Protein AF-A0A0F0HMU0-F1 (afdb_monomer_lite)

Sequence (79 aa):
MTDLAQFADRVRGSLLGGAVGDALGWPIEFLRLDHIRDRFGPHGLAGFPADRAVEVTDDTQMTLFTDHTKSRCPRWPLP

Secondary structure (DSSP, 8-state):
-HHHHHHHHHHHHHHHHHHHHHHHHGGGTT--HHHHHHHH-TT---S--TTS-----HHHHHHHHHHHHHHH-TTPPP-

Structure (mmCIF, N/CA/C/O backbone):
data_AF-A0A0F0HMU0-F1
#
_entry.id   AF-A0A0F0HMU0-F1
#
loop_
_atom_site.group_PDB
_atom_site.id
_atom_site.type_symbol
_atom_site.label_atom_id
_atom_site.label_alt_id
_atom_site.label_comp_id
_atom_site.label_asym_id
_atom_site.label_entity_id
_atom_site.label_seq_id
_atom_site.pdbx_PDB_ins_code
_atom_site.Cartn_x
_atom_site.Cartn_y
_atom_site.Cartn_z
_atom_site.occupancy
_atom_site.B_iso_or_equiv
_atom_site.auth_seq_id
_atom_site.auth_comp_id
_atom_site.auth_asym_id
_atom_site.auth_atom_id
_atom_site.pdbx_PDB_model_num
ATOM 1 N N . MET A 1 1 ? 9.779 -12.670 -28.317 1.00 57.94 1 MET A N 1
ATOM 2 C CA . MET A 1 1 ? 9.068 -11.383 -28.119 1.00 57.94 1 MET A CA 1
ATOM 3 C C . MET A 1 1 ? 8.140 -11.363 -26.893 1.00 57.94 1 MET A C 1
ATOM 5 O O . MET A 1 1 ? 7.657 -10.294 -26.562 1.00 57.94 1 MET A O 1
ATOM 9 N N . THR A 1 2 ? 7.925 -12.478 -26.181 1.00 73.62 2 THR A N 1
ATOM 10 C CA . THR A 1 2 ? 6.983 -12.578 -25.040 1.00 73.62 2 THR A CA 1
ATOM 11 C C . THR A 1 2 ? 7.546 -12.090 -23.694 1.00 73.62 2 THR A C 1
ATOM 13 O O . THR A 1 2 ? 6.794 -11.645 -22.836 1.00 73.62 2 THR A O 1
ATOM 16 N N . ASP A 1 3 ? 8.866 -12.139 -23.514 1.00 84.56 3 ASP A N 1
ATOM 17 C CA . ASP A 1 3 ? 9.522 -11.964 -22.209 1.00 84.56 3 ASP A CA 1
ATOM 18 C C . ASP A 1 3 ? 9.472 -10.520 -21.672 1.00 84.56 3 ASP A C 1
ATOM 20 O O . ASP A 1 3 ? 9.052 -10.276 -20.545 1.00 84.56 3 ASP A O 1
ATOM 24 N N . LEU A 1 4 ? 9.777 -9.527 -22.517 1.00 88.56 4 LEU A N 1
ATOM 25 C CA . LEU A 1 4 ? 9.708 -8.108 -22.136 1.00 88.56 4 LEU A CA 1
ATOM 26 C C . LEU A 1 4 ? 8.281 -7.643 -21.824 1.00 88.56 4 LEU A C 1
ATOM 28 O O . LEU A 1 4 ? 8.082 -6.852 -20.905 1.00 88.56 4 LEU A O 1
ATOM 32 N N . ALA A 1 5 ? 7.291 -8.137 -22.572 1.00 90.56 5 ALA A N 1
ATOM 33 C CA . ALA A 1 5 ? 5.887 -7.827 -22.317 1.00 90.56 5 ALA A CA 1
ATOM 34 C C . ALA A 1 5 ? 5.440 -8.416 -20.972 1.00 90.56 5 ALA A C 1
ATOM 36 O O . ALA A 1 5 ? 4.884 -7.704 -20.140 1.00 90.56 5 ALA A O 1
ATOM 37 N N . GLN A 1 6 ? 5.785 -9.680 -20.711 1.00 92.94 6 GLN A N 1
ATOM 38 C CA . GLN A 1 6 ? 5.466 -10.337 -19.448 1.00 92.94 6 GLN A CA 1
ATOM 39 C C . GLN A 1 6 ? 6.177 -9.686 -18.252 1.00 92.94 6 GLN A C 1
ATOM 41 O O . GLN A 1 6 ? 5.594 -9.562 -17.175 1.00 92.94 6 GLN A O 1
ATOM 46 N N . PHE A 1 7 ? 7.423 -9.241 -18.427 1.00 93.25 7 PHE A N 1
ATOM 47 C CA . PHE A 1 7 ? 8.143 -8.478 -17.412 1.00 93.25 7 PHE A CA 1
ATOM 48 C C . PHE A 1 7 ? 7.465 -7.132 -17.124 1.00 93.25 7 PHE A C 1
ATOM 50 O O . PHE A 1 7 ? 7.213 -6.813 -15.962 1.00 93.25 7 PHE A O 1
ATOM 57 N N . ALA A 1 8 ? 7.109 -6.372 -18.163 1.00 92.25 8 ALA A N 1
ATOM 58 C CA . ALA A 1 8 ? 6.416 -5.095 -18.011 1.00 92.25 8 ALA A CA 1
ATOM 59 C C . ALA A 1 8 ? 5.065 -5.250 -17.295 1.00 92.25 8 ALA A C 1
ATOM 61 O O . ALA A 1 8 ? 4.722 -4.428 -16.446 1.00 92.25 8 ALA A O 1
ATOM 62 N N . ASP A 1 9 ? 4.324 -6.319 -17.581 1.00 95.25 9 ASP A N 1
ATOM 63 C CA . ASP A 1 9 ? 3.048 -6.597 -16.919 1.00 95.25 9 ASP A CA 1
ATOM 64 C C . ASP A 1 9 ? 3.225 -6.927 -15.435 1.00 95.25 9 ASP A C 1
ATOM 66 O O . ASP A 1 9 ? 2.441 -6.462 -14.609 1.00 95.25 9 ASP A O 1
ATOM 70 N N . ARG A 1 10 ? 4.294 -7.645 -15.065 1.00 94.38 10 ARG A N 1
ATOM 71 C CA . ARG A 1 10 ? 4.631 -7.878 -13.651 1.00 94.38 10 ARG A CA 1
ATOM 72 C C . ARG A 1 10 ? 4.979 -6.580 -12.931 1.00 94.38 10 ARG A C 1
ATOM 74 O O . ARG A 1 10 ? 4.480 -6.361 -11.836 1.00 94.38 10 ARG A O 1
ATOM 81 N N . VAL A 1 11 ? 5.781 -5.706 -13.544 1.00 93.50 11 VAL A N 1
ATOM 82 C CA . VAL A 1 11 ? 6.134 -4.402 -12.953 1.00 93.50 11 VAL A CA 1
ATOM 83 C C . VAL A 1 11 ? 4.883 -3.549 -12.735 1.00 93.50 11 VAL A C 1
ATOM 85 O O . VAL A 1 11 ? 4.674 -3.032 -11.639 1.00 93.50 11 VAL A O 1
ATOM 88 N N . ARG A 1 12 ? 4.005 -3.454 -13.741 1.00 93.25 12 ARG A N 1
ATOM 89 C CA . ARG A 1 12 ? 2.727 -2.733 -13.623 1.00 93.25 12 ARG A CA 1
ATOM 90 C C . ARG A 1 12 ? 1.827 -3.337 -12.552 1.00 93.25 12 ARG A C 1
ATOM 92 O O . ARG A 1 12 ? 1.254 -2.594 -11.764 1.00 93.25 12 ARG A O 1
ATOM 99 N N . GLY A 1 13 ? 1.723 -4.665 -12.511 1.00 94.38 13 GLY A N 1
ATOM 100 C CA . GLY A 1 13 ? 0.943 -5.383 -11.507 1.00 94.38 13 GLY A CA 1
ATOM 101 C C . GLY A 1 13 ? 1.438 -5.113 -10.088 1.00 94.38 13 GLY A C 1
ATOM 102 O O . GLY A 1 13 ? 0.623 -4.867 -9.205 1.00 94.38 13 GLY A O 1
ATOM 103 N N . SER A 1 14 ? 2.756 -5.078 -9.879 1.00 93.75 14 SER A N 1
ATOM 104 C CA . SER A 1 14 ? 3.350 -4.748 -8.580 1.00 93.75 14 SER A CA 1
ATOM 105 C C . SER A 1 14 ? 3.077 -3.304 -8.160 1.00 93.75 14 SER A C 1
ATOM 107 O O . SER A 1 14 ? 2.701 -3.076 -7.015 1.00 93.75 14 SER A O 1
ATOM 109 N N . LEU A 1 15 ? 3.216 -2.335 -9.072 1.00 92.88 15 LEU A N 1
ATOM 110 C CA . LEU A 1 15 ? 2.927 -0.926 -8.775 1.00 92.88 15 LEU A CA 1
ATOM 111 C C . LEU A 1 15 ? 1.439 -0.705 -8.468 1.00 92.88 15 LEU A C 1
ATOM 113 O O . LEU A 1 15 ? 1.100 -0.033 -7.498 1.00 92.88 15 LEU A O 1
ATOM 117 N N . LEU A 1 16 ? 0.550 -1.311 -9.260 1.00 93.12 16 LEU A N 1
ATOM 118 C CA . LEU A 1 16 ? -0.894 -1.240 -9.040 1.00 93.12 16 LEU A CA 1
ATOM 119 C C . LEU A 1 16 ? -1.292 -1.921 -7.724 1.00 93.12 16 LEU A C 1
ATOM 121 O O . LEU A 1 16 ? -2.070 -1.368 -6.954 1.00 93.12 16 LEU A O 1
ATOM 125 N N . GLY A 1 17 ? -0.748 -3.110 -7.455 1.00 91.38 17 GLY A N 1
ATOM 126 C CA . GLY A 1 17 ? -0.993 -3.849 -6.219 1.00 91.38 17 GLY A CA 1
ATOM 127 C C . GLY A 1 17 ? -0.494 -3.099 -4.984 1.00 91.38 17 GLY A C 1
ATOM 128 O O . GLY A 1 17 ? -1.191 -3.081 -3.975 1.00 91.38 17 GLY A O 1
ATOM 129 N N . GLY A 1 18 ? 0.657 -2.428 -5.087 1.00 90.38 18 GLY A N 1
ATOM 130 C CA . GLY A 1 18 ? 1.177 -1.539 -4.048 1.00 90.38 18 GLY A CA 1
ATOM 131 C C . GLY A 1 18 ? 0.231 -0.374 -3.760 1.00 90.38 18 GLY A C 1
ATOM 132 O O . GLY A 1 18 ? -0.149 -0.183 -2.612 1.00 90.38 18 GLY A O 1
ATOM 133 N N . ALA A 1 19 ? -0.237 0.326 -4.798 1.00 91.06 19 ALA A N 1
ATOM 134 C CA . ALA A 1 19 ? -1.191 1.428 -4.648 1.00 91.06 19 ALA A CA 1
ATOM 135 C C . ALA A 1 19 ? -2.540 0.982 -4.049 1.00 91.06 19 ALA A C 1
ATOM 137 O O . ALA A 1 19 ? -3.123 1.681 -3.224 1.00 91.06 19 ALA A O 1
ATOM 138 N N . VAL A 1 20 ? -3.037 -0.199 -4.435 1.00 90.81 20 VAL A N 1
ATOM 139 C CA . VAL A 1 20 ? -4.247 -0.799 -3.844 1.00 90.81 20 VAL A CA 1
ATOM 140 C C . VAL A 1 20 ? -4.021 -1.159 -2.375 1.00 90.81 20 VAL A C 1
ATOM 142 O O . VAL A 1 20 ? -4.898 -0.916 -1.548 1.00 90.81 20 VAL A O 1
ATOM 145 N N . GLY A 1 21 ? -2.861 -1.734 -2.050 1.00 89.31 21 GLY A N 1
ATOM 146 C CA . GLY A 1 21 ? -2.487 -2.095 -0.685 1.00 89.31 21 GLY A CA 1
ATOM 147 C C . GLY A 1 21 ? -2.372 -0.879 0.230 1.00 89.31 21 GLY A C 1
ATOM 148 O O . GLY A 1 21 ? -2.940 -0.897 1.315 1.00 89.31 21 GLY A O 1
ATOM 149 N N . ASP A 1 22 ? -1.716 0.181 -0.235 1.00 90.69 22 ASP A N 1
ATOM 150 C CA . ASP A 1 22 ? -1.606 1.475 0.448 1.00 90.69 22 ASP A CA 1
ATOM 151 C C . ASP A 1 22 ? -2.996 2.065 0.732 1.00 90.69 22 ASP A C 1
ATOM 153 O O . ASP A 1 22 ? -3.375 2.283 1.883 1.00 90.69 22 ASP A O 1
ATOM 157 N N . ALA A 1 23 ? -3.838 2.179 -0.296 1.00 89.31 23 ALA A N 1
ATOM 158 C CA . ALA A 1 23 ? -5.156 2.779 -0.135 1.00 89.31 23 ALA A CA 1
ATOM 159 C C . ALA A 1 23 ? -6.109 1.975 0.780 1.00 89.31 23 ALA A C 1
ATOM 161 O O . ALA A 1 23 ? -7.010 2.544 1.403 1.00 89.31 23 ALA A O 1
ATOM 162 N N . LEU A 1 24 ? -5.926 0.651 0.878 1.00 89.12 24 LEU A N 1
ATOM 163 C CA . LEU A 1 24 ? -6.628 -0.196 1.851 1.00 89.12 24 LEU A CA 1
ATOM 164 C C . LEU A 1 24 ? -5.979 -0.163 3.243 1.00 89.12 24 LEU A C 1
ATOM 166 O O . LEU A 1 24 ? -6.680 -0.304 4.242 1.00 89.12 24 LEU A O 1
ATOM 170 N N . GLY A 1 25 ? -4.660 -0.002 3.327 1.00 87.38 25 GLY A N 1
ATOM 171 C CA . GLY A 1 25 ? -3.898 -0.013 4.573 1.00 87.38 25 GLY A CA 1
ATOM 172 C C . GLY A 1 25 ? -4.017 1.290 5.355 1.00 87.38 25 GLY A C 1
ATOM 173 O O . GLY A 1 25 ? -4.233 1.255 6.566 1.00 87.38 25 GLY A O 1
ATOM 174 N N . TRP A 1 26 ? -3.975 2.433 4.670 1.00 88.25 26 TRP A N 1
ATOM 175 C CA . TRP A 1 26 ? -3.984 3.758 5.293 1.00 88.25 26 TRP A CA 1
ATOM 176 C C . TRP A 1 26 ? -5.123 3.987 6.305 1.00 88.25 26 TRP A C 1
ATOM 178 O O . TRP A 1 26 ? -4.856 4.424 7.426 1.00 88.25 26 TRP A O 1
ATOM 188 N N . PRO A 1 27 ? -6.400 3.641 6.020 1.00 86.56 27 PRO A N 1
ATOM 189 C CA . PRO A 1 27 ? -7.491 3.861 6.972 1.00 86.56 27 PRO A CA 1
ATOM 190 C C . PRO A 1 27 ? -7.361 3.082 8.288 1.00 86.56 27 PRO A C 1
ATOM 192 O O . PRO A 1 27 ? -8.083 3.385 9.245 1.00 86.56 27 PRO A O 1
ATOM 195 N N . ILE A 1 28 ? -6.519 2.045 8.315 1.00 87.94 28 ILE A N 1
ATOM 196 C CA . ILE A 1 28 ? -6.366 1.111 9.433 1.00 87.94 28 ILE A CA 1
ATOM 197 C C . ILE A 1 28 ? -4.937 1.048 9.984 1.00 87.94 28 ILE A C 1
ATOM 199 O O . ILE A 1 28 ? -4.707 0.307 10.935 1.00 87.94 28 ILE A O 1
ATOM 203 N N . GLU A 1 29 ? -4.008 1.834 9.440 1.00 87.56 29 GLU A N 1
ATOM 204 C CA . GLU A 1 29 ? -2.564 1.776 9.710 1.00 87.56 29 GLU A CA 1
ATOM 205 C C . GLU A 1 29 ? -2.217 1.852 11.208 1.00 87.56 29 GLU A C 1
ATOM 207 O O . GLU A 1 29 ? -1.333 1.150 11.695 1.00 87.56 29 GLU A O 1
ATOM 212 N N . PHE A 1 30 ? -2.978 2.640 11.971 1.00 89.75 30 PHE A N 1
ATOM 213 C CA . PHE A 1 30 ? -2.771 2.844 13.411 1.00 89.75 30 PHE A CA 1
ATOM 214 C C . PHE A 1 30 ? -3.812 2.13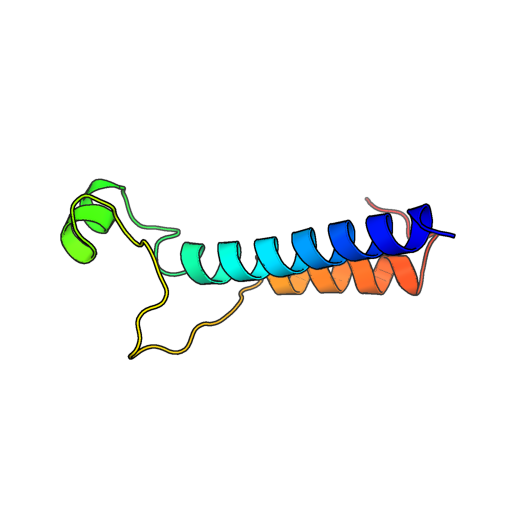9 14.291 1.00 89.75 30 PHE A C 1
ATOM 216 O O . PHE A 1 30 ? -3.874 2.368 15.503 1.00 89.75 30 PHE A O 1
ATOM 223 N N . LEU A 1 31 ? -4.665 1.300 13.701 1.00 90.44 31 LEU A N 1
ATOM 224 C CA . LEU A 1 31 ? -5.677 0.555 14.437 1.00 90.44 31 LEU A CA 1
ATOM 225 C C . LEU A 1 31 ? -5.130 -0.797 14.890 1.00 90.44 31 LEU A C 1
ATOM 227 O O . LEU A 1 31 ? -4.450 -1.516 14.164 1.00 90.44 31 LEU A O 1
ATOM 231 N N . ARG A 1 32 ? -5.500 -1.183 16.109 1.00 93.94 32 ARG A N 1
ATOM 232 C CA . ARG A 1 32 ? -5.303 -2.551 16.585 1.00 93.94 32 ARG A CA 1
ATOM 233 C C . ARG A 1 32 ? -6.322 -3.484 15.917 1.00 93.94 32 ARG A C 1
ATOM 235 O O . ARG A 1 32 ? -7.407 -3.058 15.522 1.00 93.94 32 ARG A O 1
ATOM 242 N N . LEU A 1 33 ? -5.981 -4.768 15.802 1.00 91.62 33 LEU A N 1
ATOM 243 C CA . LEU A 1 33 ? -6.799 -5.762 15.092 1.00 91.62 33 LEU A CA 1
ATOM 244 C C . LEU A 1 33 ? -8.226 -5.909 15.653 1.00 91.62 33 LEU A C 1
ATOM 246 O O . LEU A 1 33 ? -9.162 -6.137 14.891 1.00 91.62 33 LEU A O 1
ATOM 250 N N . ASP A 1 34 ? -8.394 -5.783 16.967 1.00 94.56 34 ASP A N 1
ATOM 251 C CA . ASP A 1 34 ? -9.691 -5.726 17.649 1.00 94.56 34 ASP A CA 1
ATOM 252 C C . ASP A 1 34 ? -10.528 -4.537 17.160 1.00 94.56 34 ASP A C 1
ATOM 254 O O . ASP A 1 34 ? -11.635 -4.741 16.673 1.00 94.56 34 ASP A O 1
ATOM 258 N N . HIS A 1 35 ? -9.965 -3.327 17.135 1.00 93.31 35 HIS A N 1
ATOM 259 C CA . HIS A 1 35 ? -10.663 -2.142 16.619 1.00 93.31 35 HIS A CA 1
ATOM 260 C C . HIS A 1 35 ? -11.012 -2.241 15.125 1.00 93.31 35 HIS A C 1
ATOM 262 O O . HIS A 1 35 ? -12.054 -1.746 14.694 1.00 93.31 35 HIS A O 1
ATOM 268 N N . ILE A 1 36 ? -10.160 -2.885 14.320 1.00 91.56 36 ILE A N 1
ATOM 269 C CA . ILE A 1 36 ? -10.454 -3.147 12.903 1.00 91.56 36 ILE A CA 1
ATOM 270 C C . ILE A 1 36 ? -11.669 -4.074 12.789 1.00 91.56 36 ILE A C 1
ATOM 272 O O . ILE A 1 36 ? -12.572 -3.814 11.996 1.00 91.56 36 ILE A O 1
ATOM 276 N N . ARG A 1 37 ? -11.716 -5.142 13.590 1.00 93.69 37 ARG A N 1
ATOM 277 C CA . ARG A 1 37 ? -12.827 -6.100 13.566 1.00 93.69 37 ARG A CA 1
ATOM 278 C C . ARG A 1 37 ? -14.125 -5.524 14.114 1.00 93.69 37 ARG A C 1
ATOM 280 O O . ARG A 1 37 ? -15.179 -5.815 13.559 1.00 93.69 37 ARG A O 1
ATOM 287 N N . ASP A 1 38 ? -14.055 -4.678 15.133 1.00 92.50 38 ASP A N 1
ATOM 288 C CA . ASP A 1 38 ? -15.230 -3.986 15.668 1.00 92.50 38 ASP A CA 1
ATOM 289 C C . ASP A 1 38 ? -15.844 -3.042 14.627 1.00 92.50 38 ASP A C 1
ATOM 291 O O . ASP A 1 38 ? -17.064 -2.939 14.512 1.00 92.50 38 ASP A O 1
ATOM 295 N N . ARG A 1 39 ? -15.001 -2.376 13.827 1.00 88.81 39 ARG A N 1
ATOM 296 C CA . ARG A 1 39 ? -15.443 -1.406 12.818 1.00 88.81 39 ARG A CA 1
ATOM 297 C 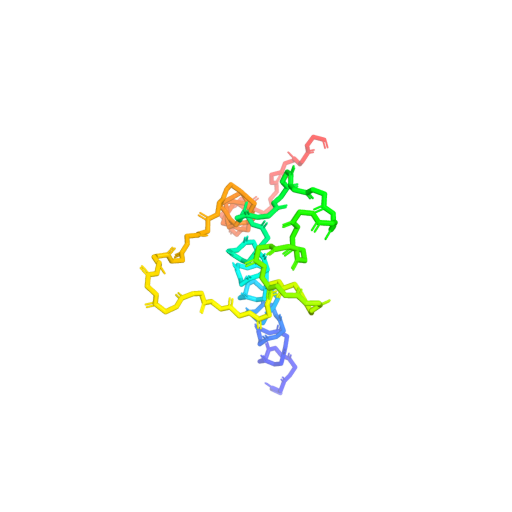C . ARG A 1 39 ? -15.885 -2.038 11.497 1.00 88.81 39 ARG A C 1
ATOM 299 O O . ARG A 1 39 ? -16.816 -1.533 1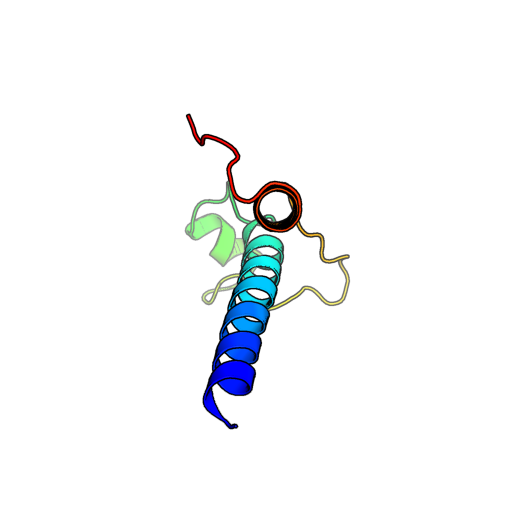0.877 1.00 88.81 39 ARG A O 1
ATOM 306 N N . PHE A 1 40 ? -15.208 -3.093 11.045 1.00 88.00 40 PHE A N 1
ATOM 307 C CA . PHE A 1 40 ? -15.399 -3.675 9.707 1.00 88.00 40 PHE A CA 1
ATOM 308 C C . PHE A 1 40 ? -15.921 -5.122 9.724 1.00 88.00 40 PHE A C 1
ATOM 310 O O . PHE A 1 40 ? -16.179 -5.702 8.671 1.00 88.00 40 PHE A O 1
ATOM 317 N N . GLY A 1 41 ? -16.119 -5.709 10.905 1.00 90.56 41 GLY A N 1
ATOM 318 C CA . GLY A 1 41 ? -16.576 -7.084 11.086 1.00 90.56 41 GLY A CA 1
ATOM 319 C C . GLY A 1 41 ? -15.432 -8.095 11.248 1.00 90.56 41 GLY A C 1
ATOM 320 O O . GLY A 1 41 ? -14.253 -7.754 11.150 1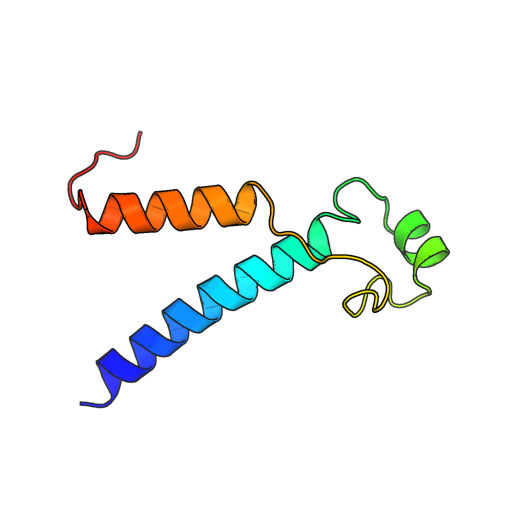.00 90.56 41 GLY A O 1
ATOM 321 N N . PRO A 1 42 ? -15.748 -9.383 11.472 1.00 92.00 42 PRO A N 1
ATOM 322 C CA . PRO A 1 42 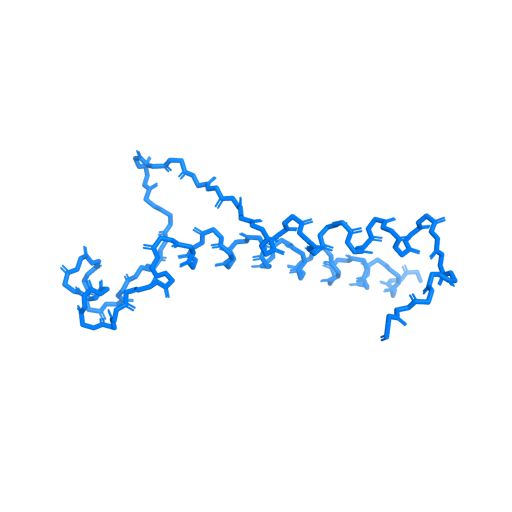? -14.761 -10.410 11.831 1.00 92.00 42 PRO A CA 1
ATOM 323 C C . PRO A 1 42 ? -13.654 -10.615 10.782 1.00 92.00 42 PRO A C 1
ATOM 325 O O . PRO A 1 42 ? -12.549 -11.046 11.127 1.00 92.00 42 PRO A O 1
ATOM 328 N N . HIS A 1 43 ? -13.933 -10.277 9.520 1.00 88.44 43 HIS A N 1
ATOM 329 C CA . HIS A 1 43 ? -12.993 -10.352 8.400 1.00 88.44 43 HIS A CA 1
ATOM 330 C C . HIS A 1 43 ? -12.147 -9.081 8.206 1.00 88.44 43 HIS A C 1
ATOM 332 O O . HIS A 1 43 ? -11.243 -9.086 7.376 1.00 88.44 43 HIS A O 1
ATOM 338 N N . GLY A 1 44 ? -12.394 -8.019 8.981 1.00 88.38 44 GLY A N 1
ATOM 339 C CA . GLY A 1 44 ? -11.721 -6.731 8.834 1.00 88.38 44 GLY A CA 1
ATOM 340 C C . GLY A 1 44 ? -12.100 -6.001 7.542 1.00 88.38 44 GLY A C 1
ATOM 341 O O . GLY A 1 44 ? -13.148 -6.252 6.948 1.00 88.38 44 GLY A O 1
ATOM 342 N N . LEU A 1 45 ? -11.246 -5.071 7.113 1.00 86.25 45 LEU A N 1
ATOM 343 C CA . LEU A 1 45 ? -11.447 -4.313 5.880 1.00 86.25 45 LEU A CA 1
ATOM 344 C C . LEU A 1 45 ? -11.150 -5.201 4.658 1.00 86.25 45 LEU A C 1
ATOM 346 O O . LEU A 1 45 ? -9.994 -5.449 4.331 1.00 86.25 45 LEU A O 1
ATOM 350 N N . ALA A 1 46 ? -12.200 -5.683 3.990 1.00 85.25 46 ALA A N 1
ATOM 351 C CA . ALA A 1 46 ? -12.097 -6.611 2.856 1.00 85.25 46 ALA A CA 1
ATOM 352 C C . ALA A 1 46 ? -12.334 -5.958 1.479 1.00 85.25 46 ALA A C 1
ATOM 354 O O . ALA A 1 46 ? -12.381 -6.649 0.462 1.00 85.25 46 ALA A O 1
ATOM 355 N N . GLY A 1 47 ? -12.510 -4.638 1.425 1.00 84.00 47 GLY A N 1
ATOM 356 C CA . GLY A 1 47 ? -12.760 -3.921 0.182 1.00 84.00 47 GLY A CA 1
ATOM 357 C C . GLY A 1 47 ? -12.875 -2.417 0.385 1.00 84.00 47 GLY A C 1
ATOM 358 O O . GLY A 1 47 ? -12.850 -1.923 1.513 1.00 84.00 47 GLY A O 1
ATOM 359 N N . PHE A 1 48 ? -13.004 -1.695 -0.725 1.00 79.75 48 PHE A N 1
ATOM 360 C CA . PHE A 1 48 ? -13.158 -0.247 -0.703 1.00 79.75 48 PHE A CA 1
ATOM 361 C C . PHE A 1 48 ? -14.566 0.148 -0.233 1.00 79.75 48 PHE A C 1
ATOM 363 O O . PHE A 1 48 ? -15.548 -0.372 -0.774 1.00 79.75 48 PHE A O 1
ATOM 370 N N . PRO A 1 49 ? -14.694 1.063 0.745 1.00 72.12 49 PRO A N 1
ATOM 371 C CA . PRO A 1 49 ? -15.987 1.629 1.110 1.00 72.12 49 PRO A CA 1
ATOM 372 C C . PRO A 1 49 ? -16.597 2.354 -0.096 1.00 72.12 49 PRO A C 1
ATOM 374 O O . PRO A 1 49 ? -15.932 3.173 -0.726 1.00 72.12 49 PRO A O 1
ATOM 377 N N . ALA A 1 50 ? -17.857 2.066 -0.426 1.00 70.75 50 ALA A N 1
ATOM 378 C CA . ALA A 1 50 ? -18.528 2.661 -1.587 1.00 70.75 50 ALA A CA 1
ATOM 379 C C . ALA A 1 50 ? -18.817 4.168 -1.426 1.00 70.75 50 ALA A C 1
ATOM 381 O O . ALA A 1 50 ? -19.089 4.860 -2.403 1.00 70.75 50 ALA A O 1
ATOM 382 N N . ASP A 1 51 ? -18.779 4.667 -0.193 1.00 71.06 51 ASP A N 1
ATOM 383 C CA . ASP A 1 51 ? -19.139 6.022 0.221 1.00 71.06 51 ASP A CA 1
ATOM 384 C C . ASP A 1 51 ? -17.926 6.916 0.522 1.00 71.06 51 ASP A C 1
ATOM 386 O O . ASP A 1 51 ? -18.092 8.077 0.901 1.00 71.06 51 ASP A O 1
ATOM 390 N N . ARG A 1 52 ? -16.701 6.402 0.353 1.00 66.56 52 ARG A N 1
ATOM 391 C CA . ARG A 1 52 ? -15.474 7.124 0.699 1.00 66.56 52 ARG A CA 1
ATOM 392 C C . ARG A 1 52 ? -14.517 7.186 -0.481 1.00 66.56 52 ARG A C 1
ATOM 394 O O . ARG A 1 52 ? -14.298 6.195 -1.171 1.00 66.56 52 ARG A O 1
ATOM 401 N N . ALA A 1 53 ? -13.916 8.358 -0.681 1.00 69.06 53 ALA A N 1
ATOM 402 C CA . ALA A 1 53 ? -12.797 8.489 -1.598 1.00 69.06 53 ALA A CA 1
ATOM 403 C C . ALA A 1 53 ? -11.647 7.581 -1.138 1.00 69.06 53 ALA A C 1
ATOM 405 O O . ALA A 1 53 ? -11.339 7.493 0.054 1.00 69.06 53 ALA A O 1
ATOM 406 N N . VAL A 1 54 ? -11.060 6.886 -2.104 1.00 76.25 54 VAL A N 1
ATOM 407 C CA . VAL A 1 54 ? -9.893 6.029 -1.926 1.00 76.25 54 VAL A CA 1
ATOM 408 C C . VAL A 1 54 ? -8.682 6.861 -2.320 1.00 76.25 54 VAL A C 1
ATOM 410 O O . VAL A 1 54 ? -8.601 7.330 -3.456 1.00 76.25 54 VAL A O 1
ATOM 413 N N . GLU A 1 55 ? -7.771 7.070 -1.379 1.00 83.25 55 GLU A N 1
ATOM 414 C CA . GLU A 1 55 ? -6.580 7.896 -1.566 1.00 83.25 55 GLU A CA 1
ATOM 415 C C . GLU A 1 55 ? -5.332 7.039 -1.367 1.00 83.25 55 GLU A C 1
ATOM 417 O O . GLU A 1 55 ? -5.309 6.151 -0.517 1.00 83.25 55 GLU A O 1
ATOM 422 N N . VAL A 1 56 ? -4.313 7.299 -2.183 1.00 85.81 56 VAL A N 1
ATOM 423 C CA . VAL A 1 56 ? -2.966 6.746 -2.004 1.00 85.81 56 VAL A CA 1
ATOM 424 C C . VAL A 1 56 ? -2.125 7.736 -1.201 1.00 85.81 56 VAL A C 1
ATOM 426 O O . VAL A 1 56 ? -2.329 8.949 -1.312 1.00 85.81 56 VAL A O 1
ATOM 429 N N . THR A 1 57 ? -1.181 7.235 -0.416 1.00 87.31 57 THR A N 1
ATOM 430 C CA . THR A 1 57 ? -0.417 8.013 0.563 1.00 87.31 57 THR A CA 1
ATOM 431 C C . THR A 1 57 ? 1.043 8.182 0.150 1.00 87.31 57 THR A C 1
ATOM 433 O O . THR A 1 57 ? 1.416 7.965 -1.012 1.00 87.31 57 THR A O 1
ATOM 436 N N . ASP A 1 58 ? 1.876 8.637 1.086 1.00 85.50 58 ASP A N 1
ATOM 437 C CA . ASP A 1 58 ? 3.308 8.810 0.899 1.00 85.50 58 ASP A CA 1
ATOM 438 C C . ASP A 1 58 ? 4.009 7.510 0.487 1.00 85.50 58 ASP A C 1
ATOM 440 O O . ASP A 1 58 ? 4.926 7.583 -0.331 1.00 85.50 58 ASP A O 1
ATOM 444 N N . ASP A 1 59 ? 3.519 6.337 0.899 1.00 81.94 59 ASP A N 1
ATOM 445 C CA . ASP A 1 59 ? 4.029 5.037 0.438 1.00 81.94 59 ASP A CA 1
ATOM 446 C C . ASP A 1 59 ? 4.002 4.920 -1.097 1.00 81.94 59 ASP A C 1
ATOM 448 O O . ASP A 1 59 ? 5.020 4.631 -1.748 1.00 81.94 59 ASP A O 1
ATOM 452 N N . THR A 1 60 ? 2.856 5.208 -1.722 1.00 85.00 60 THR A N 1
ATOM 453 C CA . THR A 1 60 ? 2.738 5.200 -3.188 1.00 85.00 60 THR A CA 1
ATOM 454 C C . THR A 1 60 ? 3.489 6.370 -3.824 1.00 85.00 60 THR A C 1
ATOM 456 O O . THR A 1 60 ? 4.157 6.196 -4.850 1.00 85.00 60 THR A O 1
ATOM 459 N N . GLN A 1 61 ? 3.417 7.570 -3.237 1.00 89.44 61 GLN A N 1
ATOM 460 C CA . GLN A 1 61 ? 4.068 8.761 -3.795 1.00 89.44 61 GLN A CA 1
ATOM 461 C C . GLN A 1 61 ? 5.598 8.622 -3.823 1.00 89.44 61 GLN A C 1
ATOM 463 O O . GLN A 1 61 ? 6.227 8.919 -4.843 1.00 89.44 61 GLN A O 1
ATOM 468 N N . MET A 1 62 ? 6.203 8.115 -2.747 1.00 92.69 62 MET A N 1
ATOM 469 C CA . MET A 1 62 ? 7.645 7.880 -2.651 1.00 92.69 62 MET A CA 1
ATOM 470 C C . MET A 1 62 ? 8.100 6.739 -3.559 1.00 92.69 62 MET A C 1
ATOM 472 O O . MET A 1 62 ? 9.167 6.832 -4.179 1.00 92.69 62 MET A O 1
ATOM 476 N N . THR A 1 63 ? 7.282 5.692 -3.702 1.00 87.56 63 THR A N 1
ATOM 477 C CA . THR A 1 63 ? 7.561 4.584 -4.624 1.00 87.56 63 THR A CA 1
ATOM 478 C C . THR A 1 63 ? 7.635 5.079 -6.072 1.00 87.56 63 THR A C 1
ATOM 480 O O . THR A 1 63 ? 8.619 4.816 -6.769 1.00 87.56 63 THR A O 1
ATOM 483 N N . LEU A 1 64 ? 6.652 5.871 -6.516 1.00 84.38 64 LEU A N 1
ATOM 484 C CA . LEU A 1 64 ? 6.646 6.452 -7.864 1.00 84.38 64 LEU A CA 1
ATOM 485 C C . LEU A 1 64 ? 7.774 7.466 -8.068 1.00 84.38 64 LEU A C 1
ATOM 487 O O . LEU A 1 64 ? 8.392 7.490 -9.132 1.00 84.38 64 LEU A O 1
ATOM 491 N N . PHE A 1 65 ? 8.076 8.288 -7.061 1.00 83.75 65 PHE A N 1
ATOM 492 C CA . PHE A 1 65 ? 9.191 9.232 -7.126 1.00 83.75 65 PHE A CA 1
ATOM 493 C C . PHE A 1 65 ? 10.536 8.517 -7.314 1.00 83.75 65 PHE A C 1
ATOM 495 O O . PHE A 1 65 ? 11.373 8.945 -8.116 1.00 83.75 65 PHE A O 1
ATOM 502 N N . THR A 1 66 ? 10.733 7.405 -6.606 1.00 83.38 66 THR A N 1
ATOM 503 C CA . THR A 1 66 ? 11.946 6.584 -6.691 1.00 83.38 66 THR A CA 1
ATOM 504 C C . THR A 1 66 ? 12.099 5.966 -8.080 1.00 83.38 66 THR A C 1
ATOM 506 O O . THR A 1 66 ? 13.166 6.082 -8.690 1.00 83.38 66 THR A O 1
ATOM 509 N N . ASP A 1 67 ? 11.029 5.380 -8.625 1.00 81.62 67 ASP A N 1
ATOM 510 C CA . ASP A 1 67 ? 11.033 4.817 -9.981 1.00 81.62 67 ASP A CA 1
ATOM 511 C C . ASP A 1 67 ? 11.273 5.894 -11.055 1.00 81.62 67 ASP A C 1
ATOM 513 O O . ASP A 1 67 ? 12.129 5.752 -11.938 1.00 81.62 67 ASP A O 1
ATOM 517 N N . HIS A 1 68 ? 10.588 7.035 -10.927 1.00 77.50 68 HIS A N 1
ATOM 518 C CA . HIS A 1 68 ? 10.754 8.173 -11.826 1.00 77.50 68 HIS A CA 1
ATOM 519 C C . HIS A 1 68 ? 12.197 8.690 -11.832 1.00 77.50 68 HIS A C 1
ATOM 521 O O . HIS A 1 68 ? 12.779 8.946 -12.893 1.00 77.50 68 HIS A O 1
ATOM 527 N N . THR A 1 69 ? 12.795 8.809 -10.646 1.00 77.50 69 THR A N 1
ATOM 528 C CA . THR A 1 69 ? 14.183 9.243 -10.481 1.00 77.50 69 THR A CA 1
ATOM 529 C C . THR A 1 69 ? 15.147 8.228 -11.079 1.00 77.50 69 THR A C 1
ATOM 531 O O . THR A 1 69 ? 16.057 8.622 -11.808 1.00 77.50 69 THR A O 1
A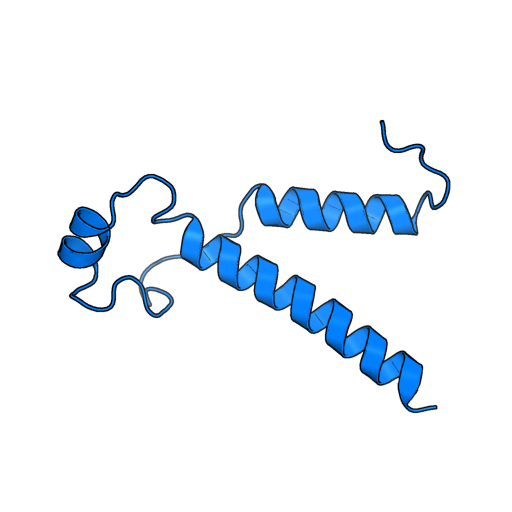TOM 534 N N . LYS A 1 70 ? 14.937 6.923 -10.863 1.00 75.44 70 LYS A N 1
ATOM 535 C CA . LYS A 1 70 ? 15.778 5.873 -11.454 1.00 75.44 70 LYS A CA 1
ATOM 536 C C . LYS A 1 70 ? 15.736 5.896 -12.983 1.00 75.44 70 LYS A C 1
ATOM 538 O O . LYS A 1 70 ? 16.776 5.726 -13.621 1.00 75.44 70 LYS A O 1
ATOM 543 N N . SER A 1 71 ? 14.565 6.164 -13.557 1.00 77.00 71 SER A N 1
ATOM 544 C CA . SER A 1 71 ? 14.368 6.273 -15.006 1.00 77.00 71 SER A CA 1
ATOM 545 C C . SER A 1 71 ? 15.055 7.500 -15.615 1.00 77.00 71 SER A C 1
ATOM 547 O O . SER A 1 71 ? 15.626 7.409 -16.701 1.00 77.00 71 SER A O 1
ATOM 549 N N . ARG A 1 72 ? 15.034 8.652 -14.929 1.00 77.00 72 ARG A N 1
ATOM 550 C CA . ARG A 1 72 ? 15.679 9.891 -15.411 1.00 77.00 72 ARG A CA 1
ATOM 551 C C . ARG A 1 72 ? 17.173 9.974 -15.098 1.00 77.00 72 ARG A C 1
ATOM 553 O O . ARG A 1 72 ? 17.924 10.568 -15.866 1.00 77.00 72 ARG A O 1
ATOM 560 N N . CYS A 1 73 ? 17.601 9.374 -13.992 1.00 78.50 73 CYS A N 1
ATOM 561 C CA . CYS A 1 73 ? 18.957 9.436 -13.455 1.00 78.50 73 CYS A CA 1
ATOM 562 C C . CYS A 1 73 ? 19.425 8.031 -13.023 1.00 78.50 73 CYS A C 1
ATOM 564 O O . CYS A 1 73 ? 19.542 7.746 -11.829 1.00 78.50 73 CYS A O 1
ATOM 566 N N . PRO A 1 74 ? 19.759 7.129 -13.966 1.00 73.38 74 PRO A N 1
ATOM 567 C CA . PRO A 1 74 ? 20.057 5.725 -13.653 1.00 73.38 74 PRO A CA 1
ATOM 568 C C . PRO A 1 74 ? 21.292 5.520 -12.759 1.00 73.38 74 PRO A C 1
ATOM 570 O O . PRO A 1 74 ? 21.399 4.489 -12.085 1.00 73.38 74 PRO A O 1
ATOM 573 N N . ARG A 1 75 ? 22.198 6.508 -12.727 1.00 79.50 75 ARG A N 1
ATOM 574 C CA . ARG A 1 75 ? 23.419 6.550 -11.904 1.00 79.50 75 ARG A CA 1
ATOM 575 C C . ARG A 1 75 ? 23.269 7.315 -10.583 1.00 79.50 75 ARG A C 1
ATOM 577 O O . ARG A 1 75 ? 24.285 7.581 -9.950 1.00 79.50 75 ARG A O 1
ATOM 584 N N . TRP A 1 76 ? 22.053 7.682 -10.172 1.00 69.25 76 TRP A N 1
ATOM 585 C CA . TRP A 1 76 ? 21.853 8.323 -8.872 1.00 69.25 76 TRP A CA 1
ATOM 586 C C . TRP A 1 76 ? 22.407 7.423 -7.749 1.00 69.25 76 TRP A C 1
ATOM 588 O O . TRP A 1 76 ? 21.980 6.266 -7.659 1.00 69.25 76 TRP A O 1
ATOM 598 N N . PRO A 1 77 ? 23.365 7.901 -6.932 1.00 65.12 77 PRO A N 1
ATOM 599 C CA . PRO A 1 77 ? 23.862 7.140 -5.800 1.00 65.12 77 PRO A CA 1
ATOM 600 C C . PRO A 1 77 ? 22.763 7.130 -4.738 1.00 65.12 77 PRO A C 1
ATOM 602 O O . PRO A 1 77 ? 22.347 8.179 -4.248 1.00 65.12 77 PRO A O 1
ATOM 605 N N . LEU A 1 78 ? 22.241 5.945 -4.430 1.00 56.78 78 LEU A N 1
ATOM 606 C CA . LEU A 1 78 ? 21.463 5.774 -3.207 1.00 56.78 78 LEU A CA 1
ATOM 607 C C . LEU A 1 78 ? 22.421 5.980 -2.016 1.00 56.78 78 LEU A C 1
ATOM 609 O O . LEU A 1 78 ? 23.601 5.641 -2.164 1.00 56.78 78 LEU A O 1
ATOM 613 N N . PRO A 1 79 ? 21.964 6.580 -0.903 1.00 59.53 79 PRO A N 1
ATOM 614 C CA . PRO A 1 79 ? 22.769 6.668 0.312 1.00 59.53 79 PRO A CA 1
ATOM 615 C C . PRO A 1 79 ? 23.213 5.285 0.807 1.00 59.53 79 PRO A C 1
ATOM 617 O O . PRO A 1 79 ? 22.477 4.298 0.566 1.00 59.53 79 PRO A O 1
#

Foldseek 3Di:
DVPVVVVVVVVVVVLVVQQQCQLQCVVCVPPDPVRQCVVANPVGRPDDDPPDDRDGDPSSVVVVVVVVCCVVPVPDDDD

pLDDT: mean 84.69, std 9.15, range [56.78, 95.25]

Radius of gyration: 16.89 Å; chains: 1; bounding box: 43×22×46 Å